Protein AF-A0A345NKW1-F1 (afdb_monomer)

pLDDT: mean 77.79, std 15.4, range [45.88, 97.38]

Radius of gyration: 18.01 Å; Cα contacts (8 Å, |Δi|>4): 133; chains: 1; bounding box: 40×37×57 Å

Secondary structure (DSSP, 8-state):
-HHHHHHHHHHHHHHHHHHHHHHHHHHTHHHHT--SHHHHHHHHHHHHHHHHHHTT-PPPSS--HHHHHHHHHHHS---HHHHHHHHHHHHHHHHHHHS-GGG--HHHHHHHHHHHHHHHHHHHHHS-HHHHHHHHHS-HHHHHHHHHHHHHHTT-

Organism: NCBI:txid2283195

Sequence (156 aa):
MLWRTALVVLALGLLMTLVPVVGRRYREAGLRAAGTPAERVEGQWLLLTRSLADLGLSPPPARSPRGMRRHYHEATTLNRQGEDALGRITGTLEQTRYADPSGLDDSSAEQMGEDVRTVVEQVRMATPWNVRANAAVLPQSGLSGIRAWWDGLWRR

Nearest PDB structures (foldseek):
  2hsb-assembly1_A  TM=5.078E-01  e=5.386E-02  Archaeoglobus fulgidus

Mean predicted aligned error: 11.48 Å

Structure (mmCIF, N/CA/C/O backbone):
data_AF-A0A345NKW1-F1
#
_entry.id   AF-A0A345NKW1-F1
#
loop_
_atom_site.group_PDB
_atom_site.id
_atom_site.type_symbol
_atom_site.label_atom_id
_atom_site.label_alt_id
_atom_site.label_comp_id
_atom_site.label_asym_id
_atom_site.label_entity_id
_atom_site.label_seq_id
_atom_site.pdbx_PDB_ins_code
_atom_site.Cartn_x
_atom_site.Cartn_y
_atom_site.Cartn_z
_atom_site.occupancy
_atom_site.B_iso_or_equiv
_atom_site.auth_seq_id
_atom_site.auth_comp_id
_atom_site.auth_asym_id
_atom_site.auth_atom_id
_atom_site.pdbx_PDB_model_num
ATOM 1 N N . MET A 1 1 ? 16.683 17.620 -37.398 1.00 70.38 1 MET A N 1
ATOM 2 C CA . MET A 1 1 ? 16.465 16.243 -36.892 1.00 70.38 1 MET A CA 1
ATOM 3 C C . MET A 1 1 ? 16.896 16.103 -35.431 1.00 70.38 1 MET A C 1
ATOM 5 O O . MET A 1 1 ? 16.067 15.712 -34.622 1.00 70.38 1 MET A O 1
ATOM 9 N N . LEU A 1 2 ? 18.114 16.542 -35.079 1.00 78.06 2 LEU A N 1
ATOM 10 C CA . LEU A 1 2 ? 18.691 16.471 -33.722 1.00 78.06 2 LEU A CA 1
ATOM 11 C C . LEU A 1 2 ? 17.872 17.165 -32.614 1.00 78.06 2 LEU A C 1
ATOM 13 O O . LEU A 1 2 ? 17.786 16.669 -31.496 1.00 78.06 2 LEU A O 1
ATOM 17 N N . TRP A 1 3 ? 17.219 18.288 -32.922 1.00 79.56 3 TRP A N 1
ATOM 18 C CA . TRP A 1 3 ? 16.375 18.994 -31.949 1.00 79.56 3 TRP A CA 1
ATOM 19 C C . TRP A 1 3 ? 15.107 18.199 -31.583 1.00 79.56 3 TRP A C 1
ATOM 21 O O . TRP A 1 3 ? 14.711 18.158 -30.423 1.00 79.56 3 TRP A O 1
ATOM 31 N N . ARG A 1 4 ? 14.506 17.497 -32.559 1.00 82.94 4 ARG A N 1
ATOM 32 C CA . ARG A 1 4 ? 13.322 16.649 -32.331 1.00 82.94 4 ARG A CA 1
ATOM 33 C C . ARG A 1 4 ? 13.694 15.442 -31.474 1.00 82.94 4 ARG A C 1
ATOM 35 O O . ARG A 1 4 ? 12.953 15.102 -30.563 1.00 82.94 4 ARG A O 1
ATOM 42 N N . THR A 1 5 ? 14.856 14.833 -31.718 1.00 82.38 5 THR A N 1
ATOM 43 C CA . THR A 1 5 ? 15.364 13.740 -30.877 1.00 82.38 5 THR A CA 1
ATOM 44 C C . THR A 1 5 ? 15.711 14.219 -29.469 1.00 82.38 5 THR A C 1
ATOM 46 O O . THR A 1 5 ? 15.368 13.538 -28.510 1.00 82.38 5 THR A O 1
ATOM 49 N N . ALA A 1 6 ? 16.306 15.408 -29.320 1.00 82.81 6 ALA A N 1
ATOM 50 C CA . ALA A 1 6 ? 16.591 15.992 -28.009 1.00 82.81 6 ALA A CA 1
ATOM 51 C C . ALA A 1 6 ? 15.307 16.259 -27.207 1.00 82.81 6 ALA A C 1
ATOM 53 O O . ALA A 1 6 ? 15.242 15.917 -26.030 1.00 82.81 6 ALA A O 1
ATOM 54 N N . LEU A 1 7 ? 14.260 16.786 -27.852 1.00 84.50 7 LEU A N 1
ATOM 55 C CA . LEU A 1 7 ? 12.947 16.958 -27.227 1.00 84.50 7 LEU A CA 1
ATOM 56 C C . LEU A 1 7 ? 12.312 15.635 -26.798 1.00 84.50 7 LEU A C 1
ATOM 58 O O . LEU A 1 7 ? 11.756 15.562 -25.708 1.00 84.50 7 LEU A O 1
ATOM 62 N N . VAL A 1 8 ? 12.390 14.596 -27.634 1.00 79.19 8 VAL A N 1
ATOM 63 C CA . VAL A 1 8 ? 11.847 13.272 -27.296 1.00 79.19 8 VAL A CA 1
ATOM 64 C C . VAL A 1 8 ? 12.579 12.681 -26.094 1.00 79.19 8 VAL A C 1
ATOM 66 O O . VAL A 1 8 ? 11.928 12.199 -25.175 1.00 79.19 8 VAL A O 1
ATOM 69 N N . VAL A 1 9 ? 13.911 12.769 -26.053 1.00 78.88 9 VAL A N 1
ATOM 70 C CA . VAL A 1 9 ? 14.717 12.287 -24.919 1.00 78.88 9 VAL A CA 1
ATOM 71 C C . VAL A 1 9 ? 14.412 13.078 -23.645 1.00 78.88 9 VAL A C 1
ATOM 73 O O . VAL A 1 9 ? 14.231 12.478 -22.587 1.00 78.88 9 VAL A O 1
ATOM 76 N N . LEU A 1 10 ? 14.290 14.406 -23.741 1.00 81.25 10 LEU A N 1
ATOM 77 C CA . LEU A 1 10 ? 13.919 15.266 -22.616 1.00 81.25 10 LEU A CA 1
ATOM 78 C C . LEU A 1 10 ? 12.523 14.914 -22.084 1.00 81.25 10 LEU A C 1
ATOM 80 O O . LEU A 1 10 ? 12.346 14.762 -20.878 1.00 81.25 10 LEU A O 1
ATOM 84 N N . ALA A 1 11 ? 11.547 14.735 -22.977 1.00 74.44 11 ALA A N 1
ATOM 85 C CA . ALA A 1 11 ? 10.191 14.338 -22.619 1.00 74.44 11 ALA A CA 1
ATOM 86 C C . ALA A 1 11 ? 10.161 12.952 -21.959 1.00 74.44 11 ALA A C 1
ATOM 88 O O . ALA A 1 11 ? 9.472 12.775 -20.959 1.00 74.44 11 ALA A O 1
ATOM 89 N N . LEU A 1 12 ? 10.944 11.989 -22.461 1.00 71.00 12 LEU A N 1
ATOM 90 C CA . LEU A 1 12 ? 11.048 10.650 -21.877 1.00 71.00 12 LEU A CA 1
ATOM 91 C C . LEU A 1 12 ? 11.688 10.682 -20.479 1.00 71.00 12 LEU A C 1
ATOM 93 O O . LEU A 1 12 ? 11.199 10.021 -19.566 1.00 71.00 12 LEU A O 1
ATOM 97 N N . GLY A 1 13 ? 12.745 11.480 -20.294 1.00 70.50 13 GLY A N 1
ATOM 98 C CA . GLY A 1 13 ? 13.393 11.680 -18.995 1.00 70.50 13 GLY A CA 1
ATOM 99 C C . GLY A 1 13 ? 12.486 12.390 -17.985 1.00 70.50 13 GLY A C 1
ATOM 100 O O . GLY A 1 13 ? 12.412 11.999 -16.819 1.00 70.50 13 GLY A O 1
ATOM 101 N N . LEU A 1 14 ? 11.727 13.389 -18.438 1.00 67.19 14 LEU A N 1
ATOM 102 C CA . LEU A 1 14 ? 10.725 14.071 -17.620 1.00 67.19 14 LEU A CA 1
ATOM 103 C C . LEU A 1 14 ? 9.583 13.117 -17.230 1.00 67.19 14 LEU A C 1
ATOM 105 O O . LEU A 1 14 ? 9.146 13.110 -16.084 1.00 67.19 14 LEU A O 1
ATOM 109 N N . LEU A 1 15 ? 9.144 12.253 -18.147 1.00 60.44 15 LEU A N 1
ATOM 110 C CA . LEU A 1 15 ? 8.134 11.235 -17.865 1.00 60.44 15 LEU A CA 1
ATOM 111 C C . LEU A 1 15 ? 8.653 10.209 -16.845 1.00 60.44 15 LEU A C 1
ATOM 113 O O . LEU A 1 15 ? 7.969 9.921 -15.866 1.00 60.44 15 LEU A O 1
ATOM 117 N N . MET A 1 16 ? 9.892 9.729 -17.005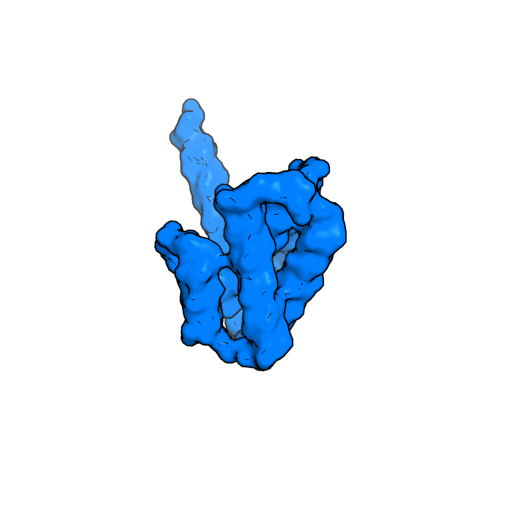 1.00 56.22 16 MET A N 1
ATOM 118 C CA . MET A 1 16 ? 10.527 8.810 -16.051 1.00 56.22 16 MET A CA 1
ATOM 119 C C . MET A 1 16 ? 10.687 9.394 -14.643 1.00 56.22 16 MET A C 1
ATOM 121 O O . MET A 1 16 ? 10.711 8.637 -13.675 1.00 56.22 16 MET A O 1
ATOM 125 N N . THR A 1 17 ? 10.779 10.717 -14.502 1.00 56.69 17 THR A N 1
ATOM 126 C CA . THR A 1 17 ? 10.878 11.379 -13.192 1.00 56.69 17 THR A CA 1
ATOM 127 C C . THR A 1 17 ? 9.510 11.731 -12.608 1.00 56.69 17 THR A C 1
ATOM 129 O O . THR A 1 17 ? 9.317 11.615 -11.396 1.00 56.69 17 THR A O 1
ATOM 132 N N . LEU A 1 18 ? 8.527 12.090 -13.439 1.00 52.44 18 LEU A N 1
ATOM 133 C CA . LEU A 1 18 ? 7.172 12.398 -12.976 1.00 52.44 18 LEU A CA 1
ATOM 134 C C . LEU A 1 18 ? 6.417 11.162 -12.484 1.00 52.44 18 LEU A C 1
ATOM 136 O O . LEU A 1 18 ? 5.713 11.254 -11.480 1.00 52.44 18 LEU A O 1
ATOM 140 N N . VAL A 1 19 ? 6.549 10.014 -13.153 1.00 57.19 19 VAL A N 1
ATOM 141 C CA . VAL A 1 19 ? 5.798 8.793 -12.809 1.00 57.19 19 VAL A CA 1
ATOM 142 C C . VAL A 1 19 ? 6.016 8.334 -11.357 1.00 57.19 19 VAL A C 1
ATOM 144 O O . VAL A 1 19 ? 5.017 8.138 -10.661 1.00 57.19 19 VAL A O 1
ATOM 147 N N . PRO A 1 20 ? 7.248 8.216 -10.821 1.00 51.47 20 PRO A N 1
ATOM 148 C CA . PRO A 1 20 ? 7.440 7.840 -9.420 1.00 51.47 20 PRO A CA 1
ATOM 149 C C . PRO A 1 20 ? 6.892 8.889 -8.439 1.00 51.47 20 PRO A C 1
ATOM 151 O O . PRO A 1 20 ? 6.375 8.523 -7.382 1.00 51.47 20 PRO A O 1
ATOM 154 N N . VAL A 1 21 ? 6.935 10.180 -8.786 1.00 54.72 21 VAL A N 1
ATOM 155 C CA . VAL A 1 21 ? 6.424 11.275 -7.940 1.00 54.72 21 VAL A CA 1
ATOM 156 C C . VAL A 1 21 ? 4.895 11.298 -7.914 1.00 54.72 21 VAL A C 1
ATOM 158 O O . VAL A 1 21 ? 4.295 11.394 -6.843 1.00 54.72 21 VAL A O 1
ATOM 161 N N . VAL A 1 22 ? 4.251 11.167 -9.073 1.00 55.12 22 VAL A N 1
ATOM 162 C CA . VAL A 1 22 ? 2.789 11.103 -9.206 1.00 55.12 22 VAL A CA 1
ATOM 163 C C . VAL A 1 22 ? 2.255 9.802 -8.607 1.00 55.12 22 VAL A C 1
ATOM 165 O O . VAL A 1 22 ? 1.280 9.831 -7.858 1.00 55.12 22 VAL A O 1
ATOM 168 N N . GLY A 1 23 ? 2.939 8.679 -8.841 1.00 55.12 23 GLY A N 1
ATOM 169 C CA . GLY A 1 23 ? 2.628 7.388 -8.232 1.00 55.12 23 GLY A CA 1
ATOM 170 C C . GLY A 1 23 ? 2.694 7.454 -6.710 1.00 55.12 23 GLY A C 1
ATOM 171 O O . GLY A 1 23 ? 1.747 7.061 -6.035 1.00 55.12 23 GLY A O 1
ATOM 172 N N . ARG A 1 24 ? 3.750 8.057 -6.150 1.00 59.00 24 ARG A N 1
ATOM 173 C CA . ARG A 1 24 ? 3.849 8.323 -4.709 1.00 59.00 24 ARG A CA 1
ATOM 174 C C . ARG A 1 24 ? 2.727 9.241 -4.219 1.00 59.00 24 ARG A C 1
ATOM 176 O O . ARG A 1 24 ? 2.102 8.963 -3.197 1.00 59.00 24 ARG A O 1
ATOM 183 N N . ARG A 1 25 ? 2.412 10.299 -4.973 1.00 56.44 25 ARG A N 1
ATOM 184 C CA . ARG A 1 25 ? 1.357 11.258 -4.620 1.00 56.44 25 ARG A CA 1
ATOM 185 C C . ARG A 1 25 ? -0.028 10.619 -4.559 1.00 56.44 25 ARG A C 1
ATOM 187 O O . ARG A 1 25 ? -0.755 10.932 -3.617 1.00 56.44 25 ARG A O 1
ATOM 194 N N . TYR A 1 26 ? -0.348 9.735 -5.505 1.00 58.88 26 TYR A N 1
ATOM 195 C CA . TYR A 1 26 ? -1.607 8.987 -5.592 1.00 58.88 26 TYR A CA 1
ATOM 196 C C . TYR A 1 26 ? -1.697 7.877 -4.535 1.00 58.88 26 TYR A C 1
ATOM 198 O O . TYR A 1 26 ? -2.735 7.691 -3.901 1.00 58.88 26 TYR A O 1
ATOM 206 N N . ARG A 1 27 ? -0.580 7.180 -4.288 1.00 55.66 27 ARG A N 1
ATOM 207 C CA . ARG A 1 27 ? -0.446 6.163 -3.234 1.00 55.66 27 ARG A CA 1
ATOM 208 C C . ARG A 1 27 ? -0.719 6.729 -1.840 1.00 55.66 27 ARG A C 1
ATOM 210 O O . ARG A 1 27 ? -1.432 6.112 -1.062 1.00 55.66 27 ARG A O 1
ATOM 217 N N . GLU A 1 28 ? -0.221 7.927 -1.561 1.00 58.59 28 GLU A N 1
ATOM 218 C CA . GLU A 1 28 ? -0.377 8.606 -0.268 1.00 58.59 28 GLU A CA 1
ATOM 219 C C . GLU A 1 28 ? -1.639 9.489 -0.175 1.00 58.59 28 GLU A C 1
ATOM 221 O O . GLU A 1 28 ? -1.911 10.041 0.886 1.00 58.59 28 GLU A O 1
ATOM 226 N N . ALA A 1 29 ? -2.413 9.670 -1.253 1.00 59.53 29 ALA A N 1
ATOM 227 C CA . ALA A 1 29 ? -3.564 10.584 -1.250 1.00 59.53 29 ALA A CA 1
ATOM 228 C C . ALA A 1 29 ? -4.641 10.180 -0.227 1.00 59.53 29 ALA A C 1
ATOM 230 O O . ALA A 1 29 ? -5.190 11.045 0.447 1.00 59.53 29 ALA A O 1
ATOM 231 N N . GLY A 1 30 ? -4.882 8.873 -0.064 1.00 58.22 30 GLY A N 1
ATOM 232 C CA . GLY A 1 30 ? -5.800 8.354 0.957 1.00 58.22 30 GLY A CA 1
ATOM 233 C C . GLY A 1 30 ? -5.277 8.547 2.383 1.00 58.22 30 GLY A C 1
ATOM 234 O O . GLY A 1 30 ? -6.047 8.871 3.274 1.00 58.22 30 GLY A O 1
ATOM 235 N N . LEU A 1 31 ? -3.958 8.442 2.584 1.00 62.84 31 LEU A N 1
ATOM 236 C CA . LEU A 1 31 ? -3.323 8.676 3.886 1.00 62.84 31 LEU A CA 1
ATOM 237 C C . LEU A 1 31 ? -3.314 10.158 4.273 1.00 62.84 31 LEU A C 1
ATOM 239 O O . LEU A 1 31 ? -3.487 10.481 5.441 1.00 62.84 31 LEU A O 1
ATOM 243 N N . ARG A 1 32 ? -3.145 11.069 3.305 1.00 60.09 32 ARG A N 1
ATOM 244 C CA . ARG A 1 32 ? -3.171 12.521 3.562 1.00 60.09 32 ARG A CA 1
ATOM 245 C C . ARG A 1 32 ? -4.565 13.067 3.863 1.00 60.09 32 ARG A C 1
ATOM 247 O O . ARG A 1 32 ? -4.660 14.143 4.437 1.00 60.09 32 ARG A O 1
ATOM 254 N N . ALA A 1 33 ? -5.615 12.360 3.453 1.00 63.47 33 ALA A N 1
ATOM 255 C CA . ALA A 1 33 ? -7.000 12.730 3.736 1.00 63.47 33 ALA A CA 1
ATOM 256 C C . ALA A 1 33 ? -7.535 12.115 5.042 1.00 63.47 33 ALA A C 1
ATOM 258 O O . ALA A 1 33 ? -8.622 12.486 5.471 1.00 63.47 33 ALA A O 1
ATOM 259 N N . ALA A 1 34 ? -6.798 11.185 5.658 1.00 73.56 34 ALA A N 1
ATOM 260 C CA . ALA A 1 34 ? -7.246 10.462 6.840 1.00 73.56 34 ALA A CA 1
ATOM 261 C C . ALA A 1 34 ? -7.125 11.323 8.108 1.00 73.56 34 ALA A C 1
ATOM 263 O O . ALA A 1 34 ? -6.020 11.621 8.572 1.00 73.56 34 ALA A O 1
ATOM 264 N N . GLY A 1 35 ? -8.268 11.698 8.679 1.00 79.00 35 GLY A N 1
ATOM 265 C CA . GLY A 1 35 ? -8.369 12.430 9.938 1.00 79.00 35 GLY A CA 1
ATOM 266 C C . GLY A 1 35 ? -8.416 11.518 11.166 1.00 79.00 35 GLY A C 1
ATOM 267 O O . GLY A 1 35 ? -8.074 11.965 12.257 1.00 79.00 35 GLY A O 1
ATOM 268 N N . THR A 1 36 ? -8.788 10.245 10.996 1.00 87.19 36 THR A N 1
ATOM 269 C CA . THR A 1 36 ? -8.952 9.272 12.094 1.00 87.19 36 THR A CA 1
ATOM 270 C C . THR A 1 36 ? -8.020 8.054 11.970 1.00 87.19 36 THR A C 1
ATOM 272 O O . THR A 1 36 ? -7.598 7.716 10.858 1.00 87.19 36 THR A O 1
ATOM 275 N N . PRO A 1 37 ? -7.719 7.335 13.073 1.00 88.62 37 PRO A N 1
ATOM 276 C CA . PRO A 1 37 ? -6.946 6.089 13.022 1.00 88.62 37 PRO A CA 1
ATOM 277 C C . PRO A 1 37 ? -7.543 5.038 12.077 1.00 88.62 37 PRO A C 1
ATOM 279 O O . PRO A 1 37 ? -6.824 4.424 11.290 1.00 88.62 37 PRO A O 1
ATOM 282 N N . ALA A 1 38 ? -8.870 4.888 12.081 1.00 88.50 38 ALA A N 1
ATOM 283 C CA . ALA A 1 38 ? -9.591 3.980 11.191 1.00 88.50 38 ALA A CA 1
ATOM 284 C C . ALA A 1 38 ? -9.369 4.318 9.705 1.00 88.50 38 ALA A C 1
ATOM 286 O O . ALA A 1 38 ? -9.020 3.446 8.906 1.00 88.50 38 ALA A O 1
ATOM 287 N N . GLU A 1 39 ? -9.494 5.595 9.332 1.00 87.69 39 GLU A N 1
ATOM 288 C CA . GLU A 1 39 ? -9.224 6.053 7.963 1.00 87.69 39 GLU A CA 1
ATOM 289 C C . GLU A 1 39 ? -7.758 5.848 7.568 1.00 87.69 39 GLU A C 1
ATOM 291 O O . GLU A 1 39 ? -7.468 5.520 6.416 1.00 87.69 39 GLU A O 1
ATOM 296 N N . ARG A 1 40 ? -6.818 5.997 8.512 1.00 90.00 40 ARG A N 1
ATOM 297 C CA . ARG A 1 40 ? -5.398 5.726 8.254 1.00 90.00 40 ARG A CA 1
ATOM 298 C C . ARG A 1 40 ? -5.159 4.245 7.980 1.00 90.00 40 ARG A C 1
ATOM 300 O O . ARG A 1 40 ? -4.442 3.938 7.030 1.00 90.00 40 ARG A O 1
ATOM 307 N N . VAL A 1 41 ? -5.779 3.337 8.738 1.00 91.69 41 VAL A N 1
ATOM 308 C CA . VAL A 1 41 ? -5.704 1.885 8.488 1.00 91.69 41 VAL A CA 1
ATOM 309 C C . VAL A 1 41 ? -6.227 1.542 7.090 1.00 91.69 41 VAL A C 1
ATOM 311 O O . VAL A 1 41 ? -5.544 0.854 6.328 1.00 91.69 41 VAL A O 1
ATOM 314 N N . GLU A 1 42 ? -7.389 2.073 6.705 1.00 91.12 42 GLU A N 1
ATOM 315 C CA . GLU A 1 42 ? -7.938 1.890 5.353 1.00 91.12 42 GLU A CA 1
ATOM 316 C C . GLU A 1 42 ? -7.019 2.485 4.273 1.00 91.12 42 GLU A C 1
ATOM 318 O O . GLU A 1 42 ? -6.787 1.879 3.222 1.00 91.12 42 GLU A O 1
ATOM 323 N N . GLY A 1 43 ? -6.418 3.645 4.547 1.00 89.75 43 GLY A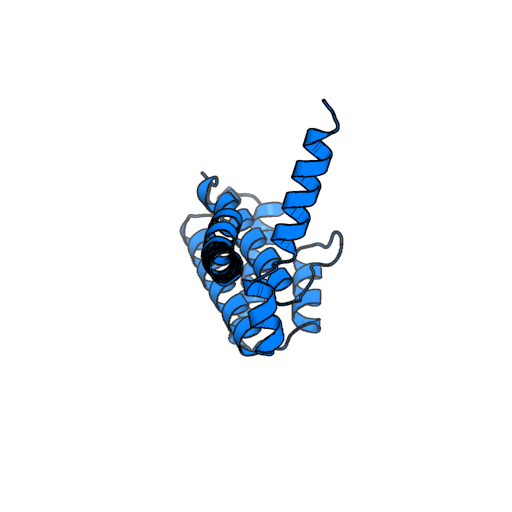 N 1
ATOM 324 C CA . GLY A 1 43 ? -5.414 4.262 3.687 1.00 89.75 43 GLY A CA 1
ATOM 325 C C . GLY A 1 43 ? -4.177 3.379 3.487 1.00 89.75 43 GLY A C 1
ATOM 326 O O . GLY A 1 43 ? -3.716 3.221 2.353 1.00 89.75 43 GLY A O 1
ATOM 327 N N . GLN A 1 44 ? -3.667 2.756 4.554 1.00 92.06 44 GLN A N 1
ATOM 328 C CA . GLN A 1 44 ? -2.536 1.823 4.486 1.00 92.06 44 GLN A CA 1
ATOM 329 C C . GLN A 1 44 ? -2.900 0.552 3.709 1.00 92.06 44 GLN A C 1
ATOM 331 O O . GLN A 1 44 ? -2.104 0.058 2.907 1.00 92.06 44 GLN A O 1
ATOM 336 N N . TRP A 1 45 ? -4.126 0.051 3.864 1.00 93.06 45 TRP A N 1
ATOM 337 C CA . TRP A 1 45 ? -4.617 -1.076 3.072 1.00 93.06 45 TRP A CA 1
ATOM 338 C C . TRP A 1 45 ? -4.671 -0.761 1.567 1.00 93.06 45 TRP A C 1
ATOM 340 O O . TRP A 1 45 ? -4.232 -1.556 0.725 1.00 93.06 45 TRP A O 1
ATOM 350 N N . LEU A 1 46 ? -5.160 0.426 1.200 1.00 89.94 46 LEU A N 1
ATOM 351 C CA . LEU A 1 46 ? -5.148 0.888 -0.191 1.00 89.94 46 LEU A CA 1
ATOM 352 C C . LEU A 1 46 ? -3.721 1.047 -0.729 1.00 89.94 46 LEU A C 1
ATOM 354 O O . LEU A 1 46 ? -3.461 0.713 -1.887 1.00 89.94 46 LEU A O 1
ATOM 358 N N . LEU A 1 47 ? -2.789 1.530 0.096 1.00 88.12 47 LEU A N 1
ATOM 359 C CA . LEU A 1 47 ? -1.378 1.622 -0.270 1.00 88.12 47 LEU A CA 1
ATOM 360 C C . LEU A 1 47 ? -0.790 0.241 -0.575 1.00 88.12 47 LEU A C 1
ATOM 362 O O . LEU A 1 47 ? -0.142 0.081 -1.613 1.00 88.12 47 LEU A O 1
ATOM 366 N N . LEU A 1 48 ? -1.030 -0.743 0.295 1.00 92.19 48 LEU A N 1
ATOM 367 C CA . LE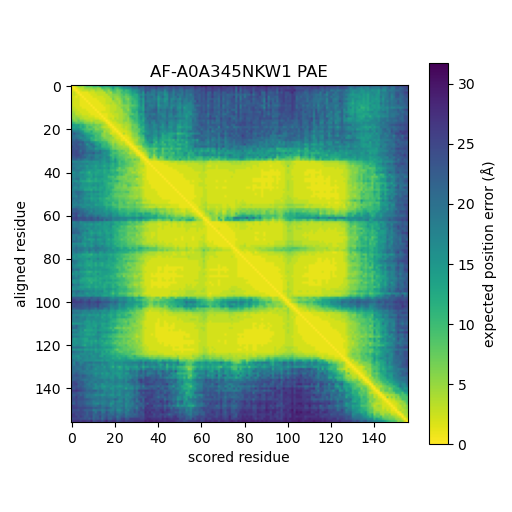U A 1 48 ? -0.567 -2.116 0.114 1.00 92.19 48 LEU A CA 1
ATOM 368 C C . LEU A 1 48 ? -1.080 -2.694 -1.202 1.00 92.19 48 LEU A C 1
ATOM 370 O O . LEU A 1 48 ? -0.288 -3.050 -2.069 1.00 92.19 48 LEU A O 1
ATOM 374 N N . THR A 1 49 ? -2.401 -2.744 -1.379 1.00 90.62 49 THR A N 1
ATOM 375 C CA . THR A 1 49 ? -3.030 -3.389 -2.544 1.00 90.62 49 THR A CA 1
ATOM 376 C C . THR A 1 49 ? -2.592 -2.762 -3.868 1.00 90.62 49 THR A C 1
ATOM 378 O O . THR A 1 49 ? -2.308 -3.486 -4.820 1.00 90.62 49 THR A O 1
ATOM 381 N N . ARG A 1 50 ? -2.449 -1.430 -3.928 1.00 85.06 50 ARG A N 1
ATOM 382 C CA . ARG A 1 50 ? -1.913 -0.730 -5.109 1.00 85.06 50 ARG A CA 1
ATOM 383 C C . ARG A 1 50 ? -0.437 -1.029 -5.339 1.00 85.06 50 ARG A C 1
ATOM 385 O O . ARG A 1 50 ? -0.038 -1.248 -6.476 1.00 85.06 50 ARG A O 1
ATOM 392 N N . SER A 1 51 ? 0.366 -1.054 -4.278 1.00 85.94 51 SER A N 1
ATOM 393 C CA . SER A 1 51 ? 1.798 -1.350 -4.385 1.00 85.94 51 SER A CA 1
ATOM 394 C C . SER A 1 51 ? 2.039 -2.780 -4.864 1.00 85.94 51 SER A C 1
ATOM 396 O O . SER A 1 51 ? 2.899 -2.999 -5.710 1.00 85.94 51 SER A O 1
ATOM 398 N N . LEU A 1 52 ? 1.253 -3.741 -4.374 1.00 89.00 52 LEU A N 1
ATOM 399 C CA . LEU A 1 52 ? 1.300 -5.129 -4.827 1.00 89.00 52 LEU A CA 1
ATOM 400 C C . LEU A 1 52 ? 0.815 -5.266 -6.277 1.00 89.00 52 LEU A C 1
ATOM 402 O O . LEU A 1 52 ? 1.469 -5.943 -7.066 1.00 89.00 52 LEU A O 1
ATOM 406 N N . ALA A 1 53 ? -0.255 -4.563 -6.663 1.00 85.19 53 ALA A N 1
ATOM 407 C CA . ALA A 1 53 ? -0.717 -4.524 -8.051 1.00 85.19 53 ALA A CA 1
ATOM 408 C C . ALA A 1 53 ? 0.355 -3.977 -9.003 1.00 85.19 53 ALA A C 1
ATOM 410 O O . ALA A 1 53 ? 0.589 -4.551 -10.063 1.00 85.19 53 ALA A O 1
ATOM 411 N N . ASP A 1 54 ? 1.046 -2.906 -8.604 1.00 80.31 54 ASP A N 1
ATOM 412 C CA . ASP A 1 54 ? 2.154 -2.347 -9.377 1.00 80.31 54 ASP A CA 1
ATOM 413 C C . ASP A 1 54 ? 3.310 -3.360 -9.510 1.00 80.31 54 ASP A C 1
ATOM 415 O O . ASP A 1 54 ? 3.982 -3.379 -10.534 1.00 80.31 54 ASP A O 1
ATOM 419 N N . LEU A 1 55 ? 3.512 -4.246 -8.528 1.00 83.62 55 LEU A N 1
ATOM 420 C CA . LEU A 1 55 ? 4.483 -5.351 -8.587 1.00 83.62 55 LEU A CA 1
ATOM 421 C C . LEU A 1 55 ? 3.976 -6.580 -9.370 1.00 83.62 55 LEU A C 1
ATOM 423 O O . LEU A 1 55 ? 4.667 -7.593 -9.430 1.00 83.62 55 LEU A O 1
ATOM 427 N N . GLY A 1 56 ? 2.800 -6.494 -9.999 1.00 83.06 56 GLY A N 1
ATOM 428 C CA . GLY A 1 56 ? 2.207 -7.562 -10.809 1.00 83.06 56 GLY A CA 1
ATOM 429 C C . GLY A 1 56 ? 1.250 -8.486 -10.050 1.00 83.06 56 GLY A C 1
ATOM 430 O O . G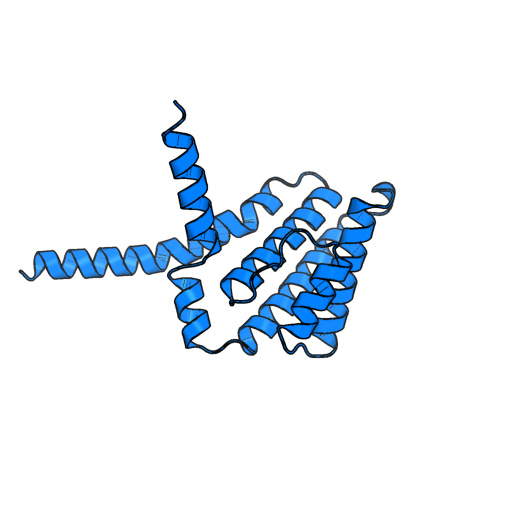LY A 1 56 ? 0.708 -9.414 -10.643 1.00 83.06 56 GLY A O 1
ATOM 431 N N . LEU A 1 57 ? 0.993 -8.231 -8.764 1.00 85.50 57 LEU A N 1
ATOM 432 C CA . LEU A 1 57 ? 0.040 -8.990 -7.951 1.00 85.50 57 LEU A CA 1
ATOM 433 C C . LEU A 1 57 ? -1.326 -8.298 -7.954 1.00 85.50 57 LEU A C 1
ATOM 435 O O . LEU A 1 57 ? -1.688 -7.576 -7.019 1.00 85.50 57 LEU A O 1
ATOM 439 N N . SER A 1 58 ? -2.093 -8.497 -9.025 1.00 83.44 58 SER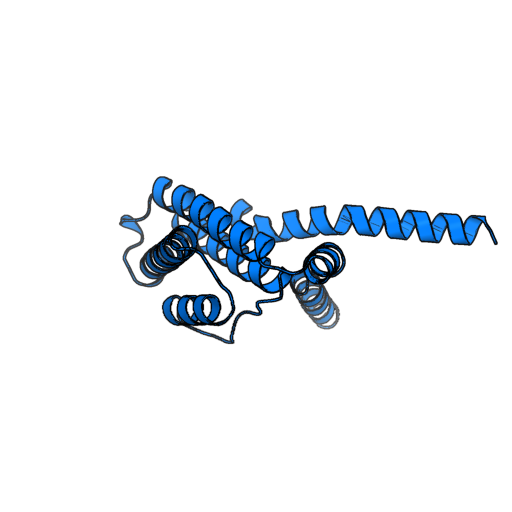 A N 1
ATOM 440 C CA . SER A 1 58 ? -3.416 -7.884 -9.154 1.00 83.44 58 SER A CA 1
ATOM 441 C C . SER A 1 58 ? -4.359 -8.322 -8.018 1.00 83.44 58 SER A C 1
ATOM 443 O O . SER A 1 58 ? -4.408 -9.513 -7.685 1.00 83.44 58 SER A O 1
ATOM 445 N N . PRO A 1 59 ? -5.124 -7.390 -7.418 1.00 78.38 59 PRO A N 1
ATOM 446 C CA . PRO A 1 59 ? -6.119 -7.732 -6.413 1.00 78.38 59 PRO A CA 1
ATOM 447 C C . PRO A 1 59 ? -7.271 -8.523 -7.061 1.00 78.38 59 PRO A C 1
ATOM 449 O O . PRO A 1 59 ? -7.732 -8.150 -8.143 1.00 78.38 59 PRO A O 1
ATOM 452 N N . PRO A 1 60 ? -7.770 -9.594 -6.423 1.00 77.44 60 PRO A N 1
ATOM 453 C CA . PRO A 1 60 ? -8.949 -10.303 -6.899 1.00 77.44 60 PRO A CA 1
ATOM 454 C C . PRO A 1 60 ? -10.208 -9.430 -6.733 1.00 77.44 60 PRO A C 1
ATOM 456 O O . PRO A 1 60 ? -10.258 -8.585 -5.832 1.00 77.44 60 PRO A O 1
ATOM 459 N N . PRO A 1 61 ? -11.252 -9.630 -7.559 1.00 75.81 61 PRO A N 1
ATOM 460 C CA . PRO A 1 61 ? -12.510 -8.914 -7.393 1.00 75.81 61 PRO A CA 1
ATOM 461 C C . PRO A 1 61 ? -13.152 -9.265 -6.044 1.00 75.81 61 PRO A C 1
ATOM 463 O O . PRO A 1 61 ? -13.263 -10.439 -5.695 1.00 75.81 61 PRO A O 1
ATOM 466 N N . ALA A 1 62 ? -13.547 -8.221 -5.308 1.00 64.50 62 ALA A N 1
ATOM 467 C CA . ALA A 1 62 ? -14.368 -8.245 -4.094 1.00 64.50 62 ALA A CA 1
ATOM 468 C C . ALA A 1 62 ? -14.159 -9.472 -3.179 1.00 64.50 62 ALA A C 1
ATOM 470 O O . ALA A 1 62 ? -14.985 -10.382 -3.126 1.00 64.50 62 ALA A O 1
ATOM 471 N N . ARG A 1 63 ? -13.069 -9.471 -2.403 1.00 76.62 63 ARG A N 1
ATOM 472 C CA . ARG A 1 63 ? -12.849 -10.433 -1.312 1.00 76.62 63 ARG A CA 1
ATOM 473 C C . ARG A 1 63 ? -12.848 -9.752 0.053 1.00 76.62 63 ARG A C 1
ATOM 475 O O . ARG A 1 63 ? -12.486 -8.583 0.181 1.00 76.62 63 ARG A O 1
ATOM 482 N N . SER A 1 64 ? -13.190 -10.525 1.083 1.00 89.94 64 SER A N 1
ATOM 483 C CA . SER A 1 64 ? -12.924 -10.154 2.475 1.00 89.94 64 SER A CA 1
ATOM 484 C C . SER A 1 64 ? -11.415 -9.975 2.715 1.00 89.94 64 SER A C 1
ATOM 486 O O . SER A 1 64 ? -10.614 -10.555 1.971 1.00 89.94 64 SER A O 1
ATOM 488 N N . PRO A 1 65 ? -10.992 -9.238 3.762 1.00 90.50 65 PRO A N 1
ATOM 489 C CA . PRO A 1 65 ? -9.576 -9.108 4.117 1.00 90.50 65 PRO A CA 1
ATOM 490 C C . PRO A 1 65 ? -8.852 -10.459 4.217 1.00 90.50 65 PRO A C 1
ATOM 492 O O . PRO A 1 65 ? -7.810 -10.649 3.592 1.00 90.50 65 PRO A O 1
ATOM 495 N N . ARG A 1 66 ? -9.451 -11.460 4.878 1.00 89.81 66 ARG A N 1
ATOM 496 C CA . ARG A 1 66 ? -8.941 -12.848 4.888 1.00 89.81 66 ARG A CA 1
ATOM 497 C C . ARG A 1 66 ? -8.789 -13.459 3.497 1.00 89.81 66 ARG A C 1
ATOM 499 O O . ARG A 1 66 ? -7.796 -14.134 3.227 1.00 89.81 66 ARG A O 1
ATOM 506 N N . GLY A 1 67 ? -9.764 -13.246 2.614 1.00 91.12 67 GLY A N 1
ATOM 507 C CA . GLY A 1 67 ? -9.707 -13.737 1.238 1.00 91.12 67 GLY A CA 1
ATOM 508 C C . GLY A 1 67 ? -8.591 -13.079 0.421 1.00 91.12 67 GLY A C 1
ATOM 509 O O . GLY A 1 67 ? -7.980 -13.743 -0.419 1.00 91.12 67 GLY A O 1
ATOM 510 N N . MET A 1 68 ? -8.307 -11.802 0.688 1.00 91.50 68 MET A N 1
ATOM 511 C CA . MET A 1 68 ? -7.185 -11.062 0.105 1.00 91.50 68 MET A CA 1
ATOM 512 C C . MET A 1 68 ? -5.840 -11.550 0.656 1.00 91.50 68 MET A C 1
ATOM 514 O O . MET A 1 68 ? -4.921 -11.772 -0.125 1.00 91.50 68 MET A O 1
ATOM 518 N N . ARG A 1 69 ? -5.729 -11.805 1.970 1.00 92.81 69 ARG A N 1
ATOM 519 C CA . ARG A 1 69 ? -4.522 -12.406 2.570 1.00 92.81 69 ARG A CA 1
ATOM 520 C C . ARG A 1 69 ? -4.165 -13.723 1.900 1.00 92.81 69 ARG A C 1
ATOM 522 O O . ARG A 1 69 ? -3.030 -13.903 1.482 1.00 92.81 69 ARG A O 1
ATOM 529 N N . ARG A 1 70 ? -5.146 -14.624 1.778 1.00 91.62 70 ARG A N 1
ATOM 530 C CA . ARG A 1 70 ? -4.947 -15.928 1.135 1.00 91.62 70 ARG A CA 1
ATOM 531 C C . ARG A 1 70 ? -4.468 -15.774 -0.308 1.00 91.62 70 ARG A C 1
ATOM 533 O O . ARG A 1 70 ? -3.518 -16.436 -0.692 1.00 91.62 70 ARG A O 1
ATOM 540 N N . HIS A 1 71 ? -5.078 -14.859 -1.067 1.00 91.81 71 HIS A N 1
ATOM 541 C CA . HIS A 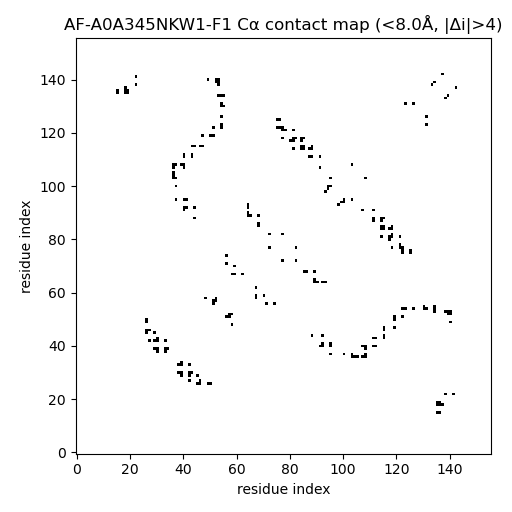1 71 ? -4.646 -14.556 -2.435 1.00 91.81 71 HIS A CA 1
ATOM 542 C C . HIS A 1 71 ? -3.175 -14.147 -2.498 1.00 91.81 71 HIS A C 1
ATOM 544 O O . HIS A 1 71 ? -2.426 -14.691 -3.298 1.00 91.81 71 HIS A O 1
ATOM 550 N N . TYR A 1 72 ? -2.753 -13.198 -1.661 1.00 90.69 72 TYR A N 1
ATOM 551 C CA . TYR A 1 72 ? -1.374 -12.717 -1.693 1.00 90.69 72 TYR A CA 1
ATOM 552 C C . TYR A 1 72 ? -0.378 -13.766 -1.198 1.00 90.69 72 TYR A C 1
ATOM 554 O O . TYR A 1 72 ? 0.663 -13.920 -1.823 1.00 90.69 72 TYR A O 1
ATOM 562 N N . HIS A 1 73 ? -0.723 -14.538 -0.167 1.00 91.06 73 HIS A N 1
ATOM 563 C CA . HIS A 1 73 ? 0.080 -15.681 0.275 1.00 91.06 73 HIS A CA 1
ATOM 564 C C . HIS A 1 73 ? 0.252 -16.725 -0.844 1.00 91.06 73 HIS A C 1
ATOM 566 O O . HIS A 1 73 ? 1.311 -17.323 -0.988 1.00 91.06 73 HIS A O 1
ATOM 572 N N . GLU A 1 74 ? -0.786 -17.001 -1.634 1.00 89.69 74 GLU A N 1
ATOM 573 C CA . GLU A 1 74 ? -0.702 -17.961 -2.745 1.00 89.69 74 GLU A CA 1
ATOM 574 C C . GLU A 1 74 ? 0.064 -17.392 -3.952 1.00 89.69 74 GLU A C 1
ATOM 576 O O . GLU A 1 74 ? 0.703 -18.140 -4.689 1.00 89.69 74 GLU A O 1
ATOM 581 N N . ALA A 1 75 ? 0.007 -16.074 -4.160 1.00 86.81 75 ALA A N 1
ATOM 582 C CA . ALA A 1 75 ? 0.564 -15.410 -5.335 1.00 86.81 75 ALA A CA 1
ATOM 583 C C . ALA A 1 75 ? 2.026 -14.946 -5.179 1.00 86.81 75 ALA A C 1
ATOM 585 O O . ALA A 1 75 ? 2.651 -14.584 -6.175 1.00 86.81 75 ALA A O 1
ATOM 586 N N . THR A 1 76 ? 2.583 -14.932 -3.964 1.00 86.56 76 THR A N 1
ATOM 587 C CA . THR A 1 76 ? 3.980 -14.545 -3.706 1.00 86.56 76 THR A CA 1
ATOM 588 C C . THR A 1 76 ? 4.624 -15.427 -2.641 1.00 86.56 76 THR A C 1
ATOM 590 O O . THR A 1 76 ? 3.947 -16.058 -1.841 1.00 86.56 76 THR A O 1
ATOM 593 N N . THR A 1 77 ? 5.954 -15.445 -2.592 1.00 87.12 77 THR A N 1
ATOM 594 C CA . THR A 1 77 ? 6.695 -16.021 -1.467 1.00 87.12 77 THR A CA 1
ATOM 595 C C . THR A 1 77 ? 7.060 -14.912 -0.488 1.00 87.12 77 THR A C 1
ATOM 597 O O . THR A 1 77 ? 7.811 -14.002 -0.838 1.00 87.12 77 THR A O 1
ATOM 600 N N . LEU A 1 78 ? 6.530 -14.977 0.731 1.00 90.56 78 LEU A N 1
ATOM 601 C CA . LEU A 1 78 ? 6.955 -14.147 1.857 1.00 90.56 78 LEU A CA 1
ATOM 602 C C . LEU A 1 78 ? 7.747 -15.010 2.840 1.00 90.56 78 LEU A C 1
ATOM 604 O O . LEU A 1 78 ? 7.526 -16.216 2.960 1.00 90.56 78 LEU A O 1
ATOM 608 N N . ASN A 1 79 ? 8.693 -14.400 3.551 1.00 92.75 79 ASN A N 1
ATOM 609 C CA . ASN A 1 79 ? 9.289 -15.074 4.700 1.00 92.75 79 ASN A CA 1
ATOM 610 C C . ASN A 1 79 ? 8.325 -14.994 5.902 1.00 92.75 79 ASN A C 1
ATOM 612 O O . ASN A 1 79 ? 7.302 -14.313 5.850 1.00 92.75 79 ASN A O 1
ATOM 616 N N . ARG A 1 80 ? 8.674 -15.643 7.019 1.00 94.31 80 ARG A N 1
ATOM 617 C CA . ARG A 1 80 ? 7.834 -15.654 8.231 1.00 94.31 80 ARG A CA 1
ATOM 618 C C . ARG A 1 80 ? 7.425 -14.251 8.696 1.00 94.31 80 ARG A C 1
ATOM 620 O O . ARG A 1 80 ? 6.264 -14.030 9.001 1.00 94.31 80 ARG A O 1
ATOM 627 N N . GLN A 1 81 ? 8.354 -13.295 8.687 1.00 95.81 81 GLN A N 1
ATOM 628 C CA . GLN A 1 81 ? 8.071 -11.918 9.092 1.00 95.81 81 GLN A CA 1
ATOM 629 C C . GLN A 1 81 ? 7.056 -11.242 8.158 1.00 95.81 81 GLN A C 1
ATOM 631 O O . GLN A 1 81 ? 6.194 -10.504 8.629 1.00 95.81 81 GLN A O 1
ATOM 636 N N . GLY A 1 82 ? 7.153 -11.489 6.848 1.00 92.50 82 GLY A N 1
ATOM 637 C CA . GLY A 1 82 ? 6.208 -10.966 5.861 1.00 92.50 82 GLY A CA 1
ATOM 638 C C . GLY A 1 82 ? 4.817 -11.582 6.010 1.00 92.50 82 GLY A C 1
ATOM 639 O O . GLY A 1 82 ? 3.826 -10.860 5.947 1.00 92.50 82 GLY A O 1
ATOM 640 N N . GLU A 1 83 ? 4.742 -12.887 6.275 1.00 95.69 83 GLU A N 1
ATOM 641 C CA . GLU A 1 83 ? 3.477 -13.581 6.545 1.00 95.69 83 GLU A CA 1
ATOM 642 C C . GLU A 1 83 ? 2.803 -13.084 7.828 1.00 95.69 83 GLU A C 1
ATOM 644 O O . GLU A 1 83 ? 1.606 -12.786 7.829 1.00 95.69 83 GLU A O 1
ATOM 649 N N . ASP A 1 84 ? 3.573 -12.917 8.904 1.00 97.12 84 ASP A N 1
ATOM 650 C CA . ASP A 1 84 ? 3.067 -12.397 10.174 1.00 97.12 84 ASP A CA 1
ATOM 651 C C . ASP A 1 84 ? 2.571 -10.951 10.023 1.00 97.12 84 ASP A C 1
ATOM 653 O O . ASP A 1 84 ? 1.498 -10.604 10.522 1.00 97.12 84 ASP A O 1
ATOM 657 N N . ALA A 1 85 ? 3.321 -10.116 9.293 1.00 97.38 85 ALA A N 1
ATOM 658 C CA . ALA A 1 85 ? 2.927 -8.747 8.971 1.00 97.38 85 ALA A CA 1
ATOM 659 C C . ALA A 1 85 ? 1.634 -8.714 8.141 1.00 97.38 85 ALA A C 1
ATOM 661 O O . ALA A 1 85 ? 0.700 -7.993 8.485 1.00 97.38 85 ALA A O 1
ATOM 662 N N . LEU A 1 86 ? 1.519 -9.538 7.094 1.00 96.12 86 LEU A N 1
ATOM 663 C CA . LEU A 1 86 ? 0.295 -9.633 6.294 1.00 96.12 86 LEU A CA 1
ATOM 664 C C . LEU A 1 86 ? -0.899 -10.129 7.131 1.00 96.12 86 LEU A C 1
ATOM 666 O O . LEU A 1 86 ? -2.024 -9.651 6.960 1.00 96.12 86 LEU A O 1
ATOM 670 N N . GLY A 1 87 ? -0.655 -11.049 8.066 1.00 96.50 87 GLY A N 1
ATOM 671 C CA . GLY A 1 87 ? -1.620 -11.476 9.074 1.00 96.50 87 GLY A CA 1
ATOM 672 C C . GLY A 1 87 ? -2.142 -10.305 9.904 1.00 96.50 87 GLY A C 1
ATOM 673 O O . GLY A 1 87 ? -3.351 -10.053 9.889 1.00 96.50 87 GLY A O 1
ATOM 674 N N . ARG A 1 88 ? -1.240 -9.558 10.556 1.00 96.75 88 ARG A N 1
ATOM 675 C CA . ARG A 1 88 ? -1.581 -8.377 11.368 1.00 96.75 88 ARG A CA 1
ATOM 676 C C . ARG A 1 88 ? -2.337 -7.322 10.570 1.00 96.75 88 ARG A C 1
ATOM 678 O O . ARG A 1 88 ? -3.403 -6.914 11.011 1.00 96.75 88 ARG A O 1
ATOM 685 N N . ILE A 1 89 ? -1.877 -6.985 9.363 1.00 96.50 89 ILE A N 1
ATOM 686 C CA . ILE A 1 89 ? -2.550 -6.037 8.456 1.00 96.50 89 ILE A CA 1
ATOM 687 C C . ILE A 1 89 ? -4.023 -6.398 8.274 1.00 96.50 89 ILE A C 1
ATOM 689 O O . ILE A 1 89 ? -4.907 -5.555 8.424 1.00 96.50 89 ILE A O 1
ATOM 693 N N . THR A 1 90 ? -4.304 -7.657 7.928 1.00 95.25 90 THR A N 1
ATOM 694 C CA . THR A 1 90 ? -5.691 -8.076 7.698 1.00 95.25 90 THR A CA 1
ATOM 695 C C . THR A 1 90 ? -6.503 -8.182 8.979 1.00 95.25 90 THR A C 1
ATOM 697 O O . THR A 1 90 ? -7.693 -7.896 8.932 1.00 95.25 90 THR A O 1
ATOM 700 N N . GLY A 1 91 ? -5.878 -8.518 10.110 1.00 94.56 91 GLY A N 1
ATOM 701 C CA . GLY A 1 91 ? -6.525 -8.493 11.422 1.00 94.56 91 GLY A CA 1
ATOM 702 C C . GLY A 1 91 ? -6.955 -7.081 11.822 1.00 94.56 91 GLY A C 1
ATOM 703 O O . GLY A 1 91 ? -8.128 -6.868 12.120 1.00 94.56 91 GLY A O 1
ATOM 704 N N . THR A 1 92 ? -6.044 -6.109 11.732 1.00 94.31 92 THR A N 1
ATOM 705 C CA . THR A 1 92 ? -6.333 -4.695 12.012 1.00 94.31 92 THR A CA 1
ATOM 706 C C . THR A 1 92 ? -7.415 -4.166 11.075 1.00 94.31 92 THR A C 1
ATOM 708 O O . THR A 1 92 ? -8.361 -3.531 11.526 1.00 94.31 92 THR A O 1
ATOM 711 N N . LEU A 1 93 ? -7.352 -4.490 9.779 1.00 94.12 93 LEU A N 1
ATOM 712 C CA . LEU A 1 93 ? -8.382 -4.082 8.821 1.00 94.12 93 LEU A CA 1
ATOM 713 C C . LEU A 1 93 ? -9.759 -4.693 9.122 1.00 94.12 93 LEU A C 1
ATOM 715 O O . LEU A 1 93 ? -10.781 -4.031 8.954 1.00 94.12 93 LEU A O 1
ATOM 719 N N . GLU A 1 94 ? -9.810 -5.959 9.541 1.00 93.88 94 GLU A N 1
ATOM 720 C CA . GLU A 1 94 ? -11.066 -6.589 9.957 1.00 93.88 94 GLU A CA 1
ATOM 721 C C . GLU A 1 94 ? -11.641 -5.930 11.202 1.00 93.88 94 GLU A C 1
ATOM 723 O O . GLU A 1 94 ? -12.846 -5.691 11.244 1.00 93.88 94 GLU A O 1
ATOM 728 N N . GLN A 1 95 ? -10.797 -5.590 12.175 1.00 91.94 95 GLN A N 1
ATOM 729 C CA . GLN A 1 95 ? -11.218 -4.844 13.355 1.00 91.94 95 GLN A CA 1
ATOM 730 C C . GLN A 1 95 ? -11.796 -3.481 12.957 1.00 91.94 95 GLN A C 1
ATOM 732 O O . GLN A 1 95 ? -12.899 -3.152 13.378 1.00 91.94 95 GLN A O 1
ATOM 737 N N . THR A 1 96 ? -11.131 -2.745 12.062 1.00 91.00 96 THR A N 1
ATOM 738 C CA . THR A 1 96 ? -11.634 -1.464 11.541 1.00 91.00 96 THR A CA 1
ATOM 739 C C . THR A 1 96 ? -12.987 -1.578 10.846 1.00 91.00 96 THR A C 1
ATOM 741 O O . THR A 1 96 ? -13.814 -0.678 10.969 1.00 91.00 96 THR A O 1
ATOM 744 N N . ARG A 1 97 ? -13.230 -2.658 10.094 1.00 90.19 97 ARG A N 1
ATOM 745 C CA . ARG A 1 97 ? -14.451 -2.807 9.282 1.00 90.19 97 ARG A CA 1
ATOM 746 C C . ARG A 1 97 ? -15.622 -3.447 10.010 1.00 90.19 97 ARG A C 1
ATOM 748 O O . ARG A 1 97 ? -16.765 -3.205 9.628 1.00 90.19 97 ARG A O 1
ATOM 755 N N . TYR A 1 98 ? -15.343 -4.323 10.968 1.00 90.12 98 TYR A N 1
ATOM 756 C CA . TYR A 1 98 ? -16.348 -5.211 11.553 1.00 90.12 98 TYR A CA 1
ATOM 757 C C . TYR A 1 98 ? -16.452 -5.108 13.075 1.00 90.12 98 TYR A C 1
ATOM 759 O O . TYR A 1 98 ? -17.407 -5.646 13.633 1.00 90.12 98 TYR A O 1
ATOM 767 N N . ALA A 1 99 ? -15.503 -4.454 13.748 1.00 84.94 99 ALA A N 1
ATOM 768 C CA . ALA A 1 99 ? -15.540 -4.231 15.188 1.00 84.94 99 ALA A CA 1
ATOM 769 C C . ALA A 1 99 ? -15.750 -2.745 15.521 1.00 84.94 99 ALA A C 1
ATOM 771 O O . ALA A 1 99 ? -15.788 -1.886 14.640 1.00 84.94 99 ALA A O 1
ATOM 772 N N . ASP A 1 100 ? -15.917 -2.457 16.812 1.00 77.69 100 ASP A N 1
ATOM 773 C CA . ASP A 1 100 ? -16.037 -1.091 17.311 1.00 77.69 100 ASP A CA 1
ATOM 774 C C . ASP A 1 100 ? -14.710 -0.322 17.100 1.00 77.69 100 ASP A C 1
ATOM 776 O O . ASP A 1 100 ? -13.662 -0.777 17.580 1.00 77.69 100 ASP A O 1
ATOM 780 N N . PRO A 1 101 ? -14.728 0.837 16.408 1.00 66.94 101 PRO A N 1
ATOM 781 C CA . PRO A 1 101 ? -13.547 1.671 16.195 1.00 66.94 101 PRO A CA 1
ATOM 782 C C . PRO A 1 101 ? -12.909 2.199 17.484 1.00 66.94 101 PRO A C 1
ATOM 784 O O . PRO A 1 101 ? -11.775 2.665 17.433 1.00 66.94 101 PRO A O 1
ATOM 787 N N . SER A 1 102 ? -13.604 2.143 18.627 1.00 71.25 102 SER A N 1
ATOM 788 C CA . SER A 1 102 ? -13.098 2.622 19.922 1.00 71.25 102 SER A CA 1
ATOM 789 C C . SER A 1 102 ? -11.803 1.936 20.384 1.00 71.25 102 SER A C 1
ATOM 791 O O . SER A 1 102 ? -11.071 2.500 21.195 1.00 71.25 102 SER A O 1
ATOM 793 N N . GLY A 1 103 ? -11.488 0.753 19.845 1.00 70.94 103 GLY A N 1
ATOM 794 C CA . GLY A 1 103 ? -10.228 0.048 20.092 1.00 70.94 103 GLY A CA 1
ATOM 795 C C . GLY A 1 103 ? -9.067 0.431 19.166 1.00 70.94 103 GLY A C 1
ATOM 796 O O . GLY A 1 103 ? -7.978 -0.107 19.344 1.00 70.94 103 GLY A O 1
ATOM 797 N N . LEU A 1 104 ? -9.278 1.304 18.173 1.00 83.44 104 LEU A N 1
ATOM 798 C CA . LEU A 1 104 ? -8.232 1.752 17.251 1.00 83.44 104 LEU A CA 1
ATOM 799 C C . LEU A 1 104 ? -7.644 3.080 17.708 1.00 83.44 104 LEU A C 1
ATOM 801 O O . LEU A 1 104 ? -8.321 4.107 17.745 1.00 83.44 104 LEU A O 1
ATOM 805 N N . ASP A 1 105 ? -6.350 3.060 17.977 1.00 87.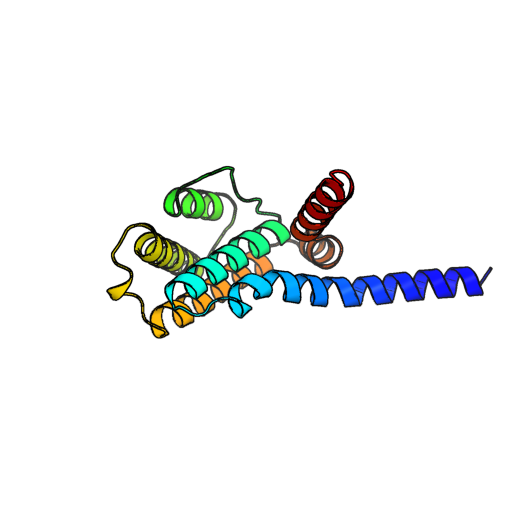69 105 ASP A N 1
ATOM 806 C CA . ASP A 1 105 ? -5.560 4.229 18.318 1.00 87.69 105 ASP A CA 1
ATOM 807 C C . ASP A 1 105 ? -4.538 4.553 17.218 1.00 87.69 105 ASP A C 1
ATOM 809 O O . ASP A 1 105 ? -4.381 3.835 16.222 1.00 87.69 105 ASP A O 1
ATOM 813 N N . ASP A 1 106 ? -3.831 5.668 17.389 1.00 87.00 106 ASP A N 1
ATOM 814 C CA . ASP A 1 106 ? -2.785 6.079 16.455 1.00 87.00 106 ASP A CA 1
ATOM 815 C C . ASP A 1 106 ? -1.657 5.037 16.355 1.00 87.00 106 ASP A C 1
ATOM 817 O O . ASP A 1 106 ? -1.135 4.816 15.260 1.00 87.00 106 ASP A O 1
ATOM 821 N N . SER A 1 107 ? -1.341 4.332 17.450 1.00 89.31 107 SER A N 1
ATOM 822 C CA . SER A 1 107 ? -0.292 3.304 17.466 1.00 89.31 107 SER A CA 1
ATOM 823 C C . SER A 1 107 ? -0.629 2.120 16.551 1.00 89.31 107 SER A C 1
ATOM 825 O O . SER A 1 107 ? 0.221 1.645 15.795 1.00 89.31 107 SER A O 1
ATOM 827 N N . SER A 1 108 ? -1.900 1.710 16.513 1.00 90.12 108 SER A N 1
ATOM 828 C CA . SER A 1 108 ? -2.400 0.670 15.610 1.00 90.12 108 SER A CA 1
ATOM 829 C C . SER A 1 108 ? -2.252 1.070 14.138 1.00 90.12 108 SER A C 1
ATOM 831 O O . SER A 1 108 ? -1.878 0.251 13.292 1.00 90.12 108 SER A O 1
ATOM 833 N N . ALA A 1 109 ? -2.514 2.340 13.816 1.00 88.88 109 ALA A N 1
ATOM 834 C CA . ALA A 1 109 ? -2.358 2.869 12.463 1.00 88.88 109 ALA A CA 1
ATOM 835 C C . ALA A 1 109 ? -0.881 3.001 12.042 1.00 88.88 109 ALA A C 1
ATOM 837 O O . ALA A 1 109 ? -0.547 2.763 10.876 1.00 88.88 109 ALA A O 1
ATOM 838 N N . GLU A 1 110 ? 0.009 3.353 12.972 1.00 90.38 110 GLU A N 1
ATOM 839 C CA . GLU A 1 110 ? 1.457 3.395 12.742 1.00 90.38 110 GLU A CA 1
ATOM 840 C C . GLU A 1 110 ? 2.023 1.992 12.498 1.00 90.38 110 GLU A C 1
ATOM 842 O O . GLU A 1 110 ? 2.686 1.771 11.477 1.00 90.38 110 GLU A O 1
ATOM 847 N N . GLN A 1 111 ? 1.666 1.024 13.348 1.00 94.06 111 GLN A N 1
ATOM 848 C CA . GLN A 1 111 ? 2.083 -0.373 13.205 1.00 94.06 111 GLN A CA 1
ATOM 849 C C . GLN A 1 111 ? 1.622 -0.972 11.870 1.00 94.06 111 GLN A C 1
ATOM 851 O O . GLN A 1 111 ? 2.400 -1.638 11.183 1.00 94.06 111 GLN A O 1
ATOM 856 N N . MET A 1 112 ? 0.384 -0.676 11.454 1.00 93.62 112 MET A N 1
ATOM 857 C CA . MET A 1 112 ? -0.146 -1.053 10.139 1.00 93.62 112 MET A CA 1
ATOM 858 C C . MET A 1 112 ? 0.753 -0.535 9.003 1.00 93.62 112 MET A C 1
ATOM 860 O O . MET A 1 112 ? 1.019 -1.253 8.040 1.00 93.62 112 MET A O 1
ATOM 864 N N . GLY A 1 113 ? 1.253 0.699 9.104 1.00 91.88 113 GLY A N 1
ATOM 865 C CA . GLY A 1 113 ? 2.156 1.281 8.109 1.00 91.88 113 GLY A CA 1
ATOM 866 C C . GLY A 1 113 ? 3.520 0.585 8.034 1.00 91.88 113 GLY A C 1
ATOM 867 O O . GLY A 1 113 ? 4.066 0.408 6.940 1.00 91.88 113 GLY A O 1
ATOM 868 N N . GLU A 1 114 ? 4.075 0.165 9.170 1.00 94.00 114 GLU A N 1
ATOM 869 C CA . GLU A 1 114 ? 5.319 -0.616 9.218 1.00 94.00 114 GLU A CA 1
ATOM 870 C C . GLU A 1 114 ? 5.154 -2.010 8.615 1.00 94.00 114 GLU A C 1
ATOM 872 O O . GLU A 1 114 ? 5.997 -2.456 7.827 1.00 94.00 114 GLU A O 1
ATOM 877 N N . ASP A 1 115 ? 4.042 -2.671 8.923 1.00 96.81 115 ASP A N 1
ATOM 878 C CA . ASP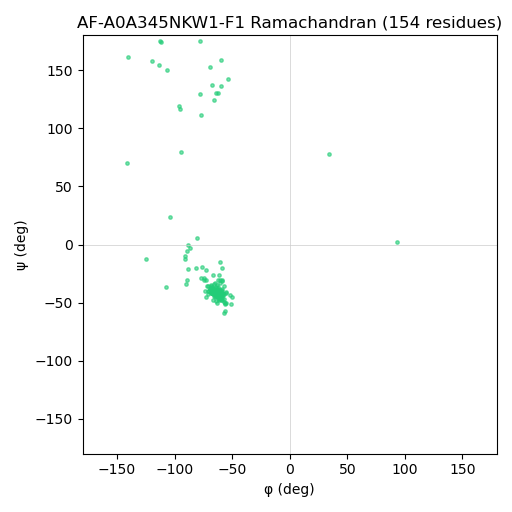 A 1 115 ? 3.733 -3.989 8.384 1.00 96.81 115 ASP A CA 1
ATOM 879 C C . ASP A 1 115 ? 3.539 -3.924 6.865 1.00 96.81 115 ASP A C 1
ATOM 881 O O . ASP A 1 115 ? 4.111 -4.732 6.127 1.00 96.81 115 ASP A O 1
ATOM 885 N N . VAL A 1 116 ? 2.814 -2.914 6.364 1.00 95.25 116 VAL A N 1
ATOM 886 C CA . VAL A 1 116 ? 2.657 -2.682 4.918 1.00 95.25 116 VAL A CA 1
ATOM 887 C C . VAL A 1 116 ? 4.014 -2.488 4.246 1.00 95.25 116 VAL A C 1
ATOM 889 O O . VAL A 1 116 ? 4.263 -3.070 3.187 1.00 95.25 116 VAL A O 1
ATOM 892 N N . ARG A 1 117 ? 4.917 -1.711 4.856 1.00 92.75 117 ARG A N 1
ATOM 893 C CA . ARG A 1 117 ? 6.268 -1.492 4.322 1.00 92.75 117 ARG A CA 1
ATOM 894 C C . ARG A 1 117 ? 7.058 -2.796 4.253 1.00 92.75 117 ARG A C 1
ATOM 896 O O . ARG A 1 117 ? 7.669 -3.066 3.222 1.00 92.75 117 ARG A O 1
ATOM 903 N N . THR A 1 118 ? 7.000 -3.607 5.309 1.00 94.19 118 THR A N 1
ATOM 904 C CA . THR A 1 118 ? 7.636 -4.929 5.369 1.00 94.19 118 THR A CA 1
ATOM 905 C C . THR A 1 118 ? 7.167 -5.830 4.227 1.00 94.19 118 THR A C 1
ATOM 907 O O . THR A 1 118 ? 7.994 -6.362 3.487 1.00 94.19 118 THR A O 1
ATOM 910 N N . VAL A 1 119 ? 5.851 -5.970 4.038 1.00 94.94 119 VAL A N 1
ATOM 911 C CA . VAL A 1 119 ? 5.286 -6.836 2.990 1.00 94.94 119 VAL A CA 1
ATOM 912 C C . VAL A 1 119 ? 5.670 -6.336 1.598 1.00 94.94 119 VAL A C 1
ATOM 914 O O . VAL A 1 119 ? 6.156 -7.113 0.776 1.00 94.94 119 VAL A O 1
ATOM 917 N N . VAL A 1 120 ? 5.501 -5.038 1.324 1.00 91.69 120 VAL A N 1
ATOM 918 C CA . VAL A 1 120 ? 5.824 -4.460 0.010 1.00 91.69 120 VAL A CA 1
ATOM 919 C C . VAL A 1 120 ? 7.305 -4.626 -0.324 1.00 91.69 120 VAL A C 1
ATOM 921 O O . VAL A 1 120 ? 7.634 -4.930 -1.472 1.00 91.69 120 VAL A O 1
ATOM 924 N N . GLU A 1 121 ? 8.198 -4.442 0.649 1.00 89.12 121 GLU A N 1
ATOM 925 C CA . GLU A 1 121 ? 9.634 -4.583 0.420 1.00 89.12 121 GLU A CA 1
ATOM 926 C C . GLU A 1 121 ? 10.021 -6.033 0.118 1.00 89.12 121 GLU A C 1
ATOM 928 O O . GLU A 1 121 ? 10.757 -6.284 -0.835 1.00 89.12 121 GLU A O 1
ATOM 933 N N . GLN A 1 122 ? 9.458 -7.007 0.836 1.00 91.69 122 GLN A N 1
ATOM 934 C CA . GLN A 1 122 ? 9.718 -8.420 0.547 1.00 91.69 122 GLN A CA 1
ATOM 935 C C . GLN A 1 122 ? 9.220 -8.834 -0.839 1.00 91.69 122 GLN A C 1
ATOM 937 O O . GLN A 1 122 ? 9.966 -9.456 -1.598 1.00 91.69 122 GLN A O 1
ATOM 942 N N . VAL A 1 123 ? 8.002 -8.430 -1.218 1.00 89.88 123 VAL A N 1
ATOM 943 C CA . VAL A 1 123 ? 7.489 -8.702 -2.570 1.00 89.88 123 VAL A CA 1
ATOM 944 C C . VAL A 1 123 ? 8.369 -8.028 -3.619 1.00 89.88 123 VAL A C 1
ATOM 946 O O . VAL A 1 123 ? 8.719 -8.649 -4.621 1.00 89.88 123 VAL A O 1
ATOM 949 N N . ARG A 1 124 ? 8.804 -6.783 -3.391 1.00 85.94 124 ARG A N 1
ATOM 950 C CA . ARG A 1 124 ? 9.724 -6.074 -4.294 1.00 85.94 124 ARG A CA 1
ATOM 951 C C . ARG A 1 124 ? 11.047 -6.821 -4.466 1.00 85.94 124 ARG A C 1
ATOM 953 O O . ARG A 1 124 ? 11.544 -6.891 -5.592 1.00 85.94 124 ARG A O 1
ATOM 960 N N . MET A 1 125 ? 11.620 -7.354 -3.388 1.00 82.38 125 MET A N 1
ATOM 961 C CA . MET A 1 125 ? 12.865 -8.125 -3.434 1.00 82.38 125 MET A CA 1
ATOM 962 C C . MET A 1 125 ? 12.696 -9.442 -4.204 1.00 82.38 125 MET A C 1
ATOM 964 O O . MET A 1 125 ? 13.588 -9.808 -4.967 1.00 82.38 125 MET A O 1
ATOM 968 N N . ALA A 1 126 ? 11.543 -10.103 -4.069 1.00 81.50 126 ALA A N 1
ATOM 969 C CA . ALA A 1 126 ? 11.206 -11.322 -4.807 1.00 81.50 126 ALA A CA 1
ATOM 970 C C . ALA A 1 126 ? 10.815 -11.067 -6.279 1.00 81.50 126 ALA A C 1
ATOM 972 O O . ALA A 1 126 ? 10.869 -11.974 -7.108 1.00 81.50 126 ALA A O 1
ATOM 973 N N . THR A 1 127 ? 10.432 -9.834 -6.627 1.00 79.69 127 THR A N 1
ATOM 974 C CA . THR A 1 127 ? 9.959 -9.477 -7.971 1.00 79.69 127 THR A CA 1
ATOM 975 C C . THR A 1 127 ? 11.126 -9.319 -8.963 1.00 79.69 127 THR A C 1
ATOM 977 O O . THR A 1 127 ? 12.053 -8.537 -8.704 1.00 79.69 127 THR A O 1
ATOM 980 N N . PRO A 1 128 ? 11.069 -9.970 -10.146 1.00 75.38 128 PRO A N 1
ATOM 981 C CA . PRO A 1 128 ? 12.057 -9.814 -11.212 1.00 75.38 128 PRO A CA 1
ATOM 982 C C . PRO A 1 128 ? 12.288 -8.354 -11.627 1.00 75.38 128 PRO A C 1
ATOM 984 O O . PRO A 1 128 ? 11.365 -7.542 -11.711 1.00 75.38 128 PRO A O 1
ATOM 987 N N . TRP A 1 129 ? 13.541 -8.003 -11.927 1.00 60.41 129 TRP A N 1
ATOM 988 C CA . TRP A 1 129 ? 13.952 -6.615 -12.172 1.00 60.41 129 TRP A CA 1
ATOM 989 C C . TRP A 1 129 ? 13.238 -5.942 -13.357 1.00 60.41 129 TRP A C 1
ATOM 991 O O . TRP A 1 129 ? 12.997 -4.735 -13.316 1.00 60.41 129 TRP A O 1
ATOM 1001 N N . ASN A 1 130 ? 12.854 -6.717 -14.373 1.00 54.12 130 ASN A N 1
ATOM 1002 C CA . ASN A 1 130 ? 12.092 -6.270 -15.540 1.00 54.12 130 ASN A CA 1
ATOM 1003 C C . ASN A 1 130 ? 10.647 -5.874 -15.182 1.00 54.12 130 ASN A C 1
ATOM 1005 O O . ASN A 1 130 ? 10.132 -4.896 -15.721 1.00 54.12 130 ASN A O 1
ATOM 1009 N N . VAL A 1 131 ? 10.014 -6.570 -14.233 1.00 62.97 131 VAL A N 1
ATOM 1010 C CA . VAL A 1 131 ? 8.682 -6.213 -13.711 1.00 62.97 131 VAL A CA 1
ATOM 1011 C C . VAL A 1 131 ? 8.770 -4.950 -12.851 1.00 62.97 131 VAL A C 1
ATOM 1013 O O . VAL A 1 131 ? 7.951 -4.046 -13.001 1.00 62.97 131 VAL A O 1
ATOM 1016 N N . ARG A 1 132 ? 9.824 -4.810 -12.034 1.00 59.69 132 ARG A N 1
ATOM 1017 C CA . ARG A 1 132 ? 10.067 -3.593 -11.231 1.00 59.69 132 ARG A CA 1
ATOM 1018 C C . ARG A 1 132 ? 10.262 -2.343 -12.091 1.00 59.69 132 ARG A C 1
ATOM 1020 O O . ARG A 1 132 ? 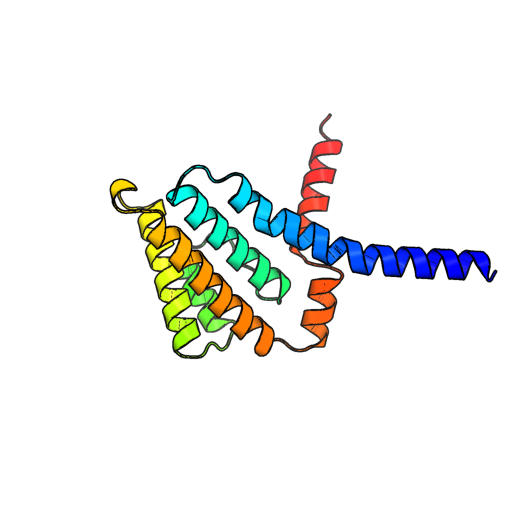9.761 -1.277 -11.738 1.00 59.69 132 ARG A O 1
ATOM 1027 N N . ALA A 1 133 ? 10.991 -2.469 -13.200 1.00 55.75 133 ALA A N 1
ATOM 1028 C CA . ALA A 1 133 ? 11.208 -1.372 -14.138 1.00 55.75 133 ALA A CA 1
ATOM 1029 C C . ALA A 1 133 ? 9.895 -0.949 -14.816 1.00 55.75 133 ALA A C 1
ATOM 1031 O O . ALA A 1 133 ? 9.604 0.241 -14.894 1.00 55.75 133 ALA A O 1
ATOM 1032 N N . ASN A 1 134 ? 9.057 -1.908 -15.221 1.00 57.31 134 ASN A N 1
ATOM 1033 C CA . ASN A 1 134 ? 7.752 -1.607 -15.813 1.00 57.31 134 ASN A CA 1
ATOM 1034 C C . ASN A 1 134 ? 6.791 -0.961 -14.803 1.00 57.31 134 ASN A C 1
ATOM 1036 O O . ASN A 1 134 ? 6.135 0.022 -15.127 1.00 57.31 134 ASN A O 1
ATOM 1040 N N . ALA A 1 135 ? 6.783 -1.426 -13.551 1.00 56.31 135 ALA A N 1
ATOM 1041 C CA . ALA A 1 135 ? 6.014 -0.828 -12.457 1.00 56.31 135 ALA A CA 1
ATOM 1042 C C . ALA A 1 135 ? 6.370 0.648 -12.193 1.00 56.31 135 ALA A C 1
ATOM 1044 O O . ALA A 1 135 ? 5.527 1.435 -11.763 1.00 56.31 135 ALA A O 1
ATOM 1045 N N . ALA A 1 136 ? 7.630 1.024 -12.434 1.00 58.69 136 ALA A N 1
ATOM 1046 C CA . ALA A 1 136 ? 8.119 2.389 -12.270 1.00 58.69 136 ALA A CA 1
ATOM 1047 C C . ALA A 1 136 ? 7.790 3.306 -13.462 1.00 58.69 136 ALA A C 1
ATOM 1049 O O . ALA A 1 136 ? 7.811 4.522 -13.294 1.00 58.69 136 ALA A O 1
ATOM 1050 N N . VAL A 1 137 ? 7.490 2.746 -14.640 1.00 51.81 137 VAL A N 1
ATOM 1051 C CA . VAL A 1 137 ? 7.257 3.497 -15.890 1.00 51.81 137 VAL A CA 1
ATOM 1052 C C . VAL A 1 137 ? 5.775 3.516 -16.284 1.00 51.81 137 VAL A C 1
ATOM 1054 O O . VAL A 1 137 ? 5.281 4.534 -16.759 1.00 51.81 137 VAL A O 1
ATOM 1057 N N . LEU A 1 138 ? 5.050 2.421 -16.049 1.00 51.06 138 LEU A N 1
ATOM 1058 C CA . LEU A 1 138 ? 3.641 2.212 -16.400 1.00 51.06 138 LEU A CA 1
ATOM 1059 C C . LEU A 1 138 ? 2.911 1.443 -15.278 1.00 51.06 138 LEU A C 1
ATOM 1061 O O . LEU A 1 138 ? 2.547 0.277 -15.455 1.00 51.06 138 LEU A O 1
ATOM 1065 N N . PRO A 1 139 ? 2.674 2.060 -14.106 1.00 55.06 139 PRO A N 1
ATOM 1066 C CA . PRO A 1 139 ? 1.908 1.411 -13.048 1.00 55.06 139 PRO A CA 1
ATOM 1067 C C . PRO A 1 139 ? 0.462 1.168 -13.511 1.00 55.06 139 PRO A C 1
ATOM 1069 O O . PRO A 1 139 ? -0.211 2.086 -13.991 1.00 55.06 139 PRO A O 1
ATOM 1072 N N . GLN A 1 140 ? -0.050 -0.058 -13.348 1.00 56.47 140 GLN A N 1
ATOM 1073 C CA . GLN A 1 140 ? -1.431 -0.405 -13.725 1.00 56.47 140 GLN A CA 1
ATOM 1074 C C . GLN A 1 140 ? -2.466 0.460 -12.985 1.00 56.47 140 GLN A C 1
ATOM 1076 O O . GLN A 1 140 ? -3.516 0.800 -13.535 1.00 56.47 140 GLN A O 1
ATOM 1081 N N . SER A 1 141 ? -2.135 0.896 -11.768 1.00 51.69 141 SER A N 1
ATOM 1082 C CA . SER A 1 141 ? -2.929 1.855 -10.998 1.00 51.69 141 SER A CA 1
ATOM 1083 C C . SER A 1 141 ? -3.041 3.223 -11.693 1.00 51.69 141 SER A C 1
ATOM 1085 O O . SER A 1 141 ? -4.137 3.785 -11.757 1.00 51.69 141 SER A O 1
ATOM 1087 N N . GLY A 1 142 ? -1.962 3.714 -12.313 1.00 50.03 142 GLY A N 1
ATOM 1088 C CA . GLY A 1 142 ? -1.959 4.944 -13.112 1.00 50.03 142 GLY A CA 1
ATOM 1089 C C . GLY A 1 142 ? -2.854 4.855 -14.351 1.00 50.03 142 GLY A C 1
ATOM 1090 O O . GLY A 1 142 ? -3.603 5.785 -14.642 1.00 50.03 142 GLY A O 1
ATOM 1091 N N . LEU A 1 143 ? -2.858 3.705 -15.031 1.00 54.34 143 LEU A N 1
ATOM 1092 C CA . LEU A 1 143 ? -3.715 3.472 -16.201 1.00 54.34 143 LEU A CA 1
ATOM 1093 C C . LEU A 1 143 ? -5.207 3.422 -15.832 1.00 54.34 143 LEU A C 1
ATOM 1095 O O . LEU A 1 143 ? -6.044 3.938 -16.573 1.00 54.34 143 LEU A O 1
ATOM 1099 N N . SER A 1 144 ? -5.545 2.853 -14.671 1.00 55.19 144 SER A N 1
ATOM 1100 C CA . SER A 1 144 ? -6.931 2.802 -14.183 1.00 55.19 144 SER A CA 1
ATOM 1101 C C . SER A 1 144 ? -7.476 4.180 -13.773 1.00 55.19 144 SER A C 1
ATOM 1103 O O . SER A 1 144 ? -8.619 4.509 -14.093 1.00 55.19 144 SER A O 1
ATOM 1105 N N . GLY A 1 145 ? -6.644 5.029 -13.154 1.00 52.50 145 GLY A N 1
ATOM 1106 C CA . GLY A 1 145 ? -7.011 6.399 -12.780 1.00 52.50 145 GLY A CA 1
ATOM 1107 C C . GLY A 1 145 ? -7.241 7.319 -13.983 1.00 52.50 145 GLY A C 1
ATOM 1108 O O . GLY A 1 145 ? -8.187 8.103 -13.985 1.00 52.50 145 GLY A O 1
ATOM 1109 N N . ILE A 1 146 ? -6.428 7.182 -15.037 1.00 55.09 146 ILE A N 1
ATOM 1110 C CA . ILE A 1 146 ? -6.602 7.935 -16.290 1.00 55.09 146 ILE A CA 1
ATOM 1111 C C . ILE A 1 146 ? -7.919 7.551 -16.976 1.00 55.09 146 ILE A C 1
ATOM 1113 O O . ILE A 1 146 ? -8.628 8.425 -17.468 1.00 55.09 146 ILE A O 1
ATOM 1117 N N . ARG A 1 147 ? -8.286 6.264 -16.959 1.00 55.44 147 ARG A N 1
ATOM 1118 C CA . ARG A 1 147 ? -9.538 5.781 -17.559 1.00 55.44 147 ARG A CA 1
ATOM 1119 C C . ARG A 1 147 ? -10.772 6.318 -16.829 1.00 55.44 147 ARG A C 1
ATOM 1121 O O . ARG A 1 147 ? -11.676 6.833 -17.472 1.00 55.44 147 ARG A O 1
ATOM 1128 N N . ALA A 1 148 ? -10.760 6.296 -15.495 1.00 59.16 148 ALA A N 1
ATOM 1129 C CA . ALA A 1 148 ? -11.841 6.856 -14.683 1.00 59.16 148 ALA A CA 1
ATOM 1130 C C . ALA A 1 148 ? -11.994 8.381 -14.858 1.00 59.16 148 ALA A C 1
ATOM 1132 O O . ALA A 1 148 ? -13.111 8.895 -14.872 1.00 59.16 148 ALA A O 1
ATOM 1133 N N . TRP A 1 149 ? -10.884 9.107 -15.023 1.00 57.81 149 TRP A N 1
ATOM 1134 C CA . TRP A 1 149 ? -10.906 10.542 -15.322 1.00 57.81 149 TRP A CA 1
ATOM 1135 C C . TRP A 1 149 ? -11.474 10.832 -16.719 1.00 57.81 149 TRP A C 1
ATOM 1137 O O . TRP A 1 149 ? -12.292 11.736 -16.878 1.00 57.81 149 TRP A O 1
ATOM 1147 N N . TRP A 1 150 ? -11.097 10.025 -17.713 1.00 53.59 150 TRP A N 1
ATOM 1148 C CA . TRP A 1 150 ? -11.578 10.144 -19.089 1.00 53.59 150 TRP A CA 1
ATOM 1149 C C . TRP A 1 150 ? -13.085 9.866 -19.212 1.00 53.59 150 TRP A C 1
ATOM 1151 O O . TRP A 1 150 ? -13.811 10.634 -19.842 1.00 53.59 150 TRP A O 1
ATOM 1161 N N . ASP A 1 151 ? -13.579 8.833 -18.525 1.00 63.47 151 ASP A N 1
ATOM 1162 C CA . ASP A 1 151 ? -15.008 8.493 -18.488 1.00 63.47 151 ASP A CA 1
ATOM 1163 C C . ASP A 1 151 ? -15.856 9.557 -17.766 1.00 63.47 151 ASP A C 1
ATOM 1165 O O . ASP A 1 151 ? -17.045 9.709 -18.052 1.00 63.47 151 ASP A O 1
ATOM 1169 N N . GLY A 1 152 ? -15.254 10.313 -16.841 1.00 60.66 152 GLY A N 1
ATOM 1170 C CA . GLY A 1 152 ? -15.889 11.453 -16.176 1.00 60.66 152 GLY A CA 1
ATOM 1171 C C . GLY A 1 152 ? -15.950 12.714 -17.044 1.00 60.66 152 GLY A C 1
ATOM 1172 O O . GLY A 1 152 ? -16.881 13.506 -16.900 1.00 60.66 152 GLY A O 1
ATOM 1173 N N . LEU A 1 153 ? -14.998 12.892 -17.967 1.00 63.28 153 LEU A N 1
ATOM 1174 C CA . LEU A 1 153 ? -14.934 14.055 -18.857 1.00 63.28 153 LEU A CA 1
ATOM 1175 C C . LEU A 1 153 ? -15.990 14.002 -19.975 1.00 63.28 153 LEU A C 1
ATOM 1177 O O . LEU A 1 153 ? -16.449 15.044 -20.426 1.00 63.28 153 LEU A O 1
ATOM 1181 N N . TRP A 1 154 ? -16.394 12.798 -20.394 1.00 57.91 154 TRP A N 1
ATOM 1182 C CA . TRP A 1 154 ? -17.389 12.583 -21.456 1.00 57.91 154 TRP A CA 1
ATOM 1183 C C . TRP A 1 154 ? -18.851 12.530 -20.978 1.00 57.91 154 TRP A C 1
ATOM 1185 O O . TRP A 1 154 ? -19.751 12.362 -21.797 1.00 57.91 154 TRP A O 1
ATOM 1195 N N . ARG A 1 155 ? -19.113 12.670 -19.669 1.00 55.06 155 ARG A N 1
ATOM 1196 C CA . ARG A 1 155 ? -20.473 12.715 -19.085 1.00 55.06 155 ARG A CA 1
ATOM 1197 C C . ARG A 1 155 ? -20.930 14.128 -18.684 1.00 55.06 155 ARG A C 1
ATOM 1199 O O . ARG A 1 155 ? -21.782 14.263 -17.806 1.00 55.06 155 ARG A O 1
ATOM 1206 N N . ARG A 1 156 ? -20.363 15.168 -19.293 1.00 45.88 156 ARG A N 1
ATOM 1207 C CA . ARG A 1 156 ? -20.868 16.549 -19.248 1.00 45.88 156 ARG A CA 1
ATOM 1208 C C . ARG A 1 156 ? -21.198 17.008 -20.656 1.00 45.88 156 ARG A C 1
ATOM 1210 O O . ARG A 1 156 ? -22.147 17.808 -20.767 1.00 45.88 156 ARG A O 1
#

Foldseek 3Di:
DVVVVVVVVVVLVVLLVVQVVVVVCVLCVQVVPDPDLLSLLVSLVSSLQLLCVLLVLHQDPDDQLVVRLVSVVVVDDDDPLLNVLSVLSSVLNCCSPPNDCVPGDNVSSVSNNVSSVRNSVRSVVRRDPVSVSCSSNPRPVVVVVVVVVVVVVVPD

Solvent-accessible surface area (backbone atoms only — not comparable to full-atom values): 8514 Å² total; per-residue (Å²): 112,70,67,60,53,51,49,50,51,50,51,51,53,50,48,57,56,45,39,53,52,52,50,51,51,60,49,42,46,49,45,76,68,36,88,45,37,58,44,31,41,54,18,41,50,54,32,41,52,51,53,38,29,29,67,68,48,67,75,74,84,91,60,55,56,67,55,47,47,51,50,51,59,74,75,46,80,66,57,72,70,32,49,52,26,50,50,49,45,34,51,54,51,46,40,57,74,75,45,72,59,88,79,55,43,64,66,59,29,50,52,39,47,53,29,40,50,49,37,53,50,47,48,54,72,71,43,56,68,69,53,53,52,43,32,48,70,61,31,60,66,59,56,52,52,52,49,58,52,52,62,58,66,76,74,116